Protein AF-A0A938FRH1-F1 (afdb_monomer_lite)

Secondary structure (DSSP, 8-state):
-----TTTS--EEEETTEEEEEEE-SS-EEEEEEE-TT--------SS-------SS---

pLDDT: mean 95.97, std 3.28, range [76.75, 98.69]

Structure (mmCIF, N/CA/C/O backbone):
data_AF-A0A938FRH1-F1
#
_entry.id   AF-A0A938FRH1-F1
#
loop_
_atom_site.group_PDB
_atom_site.id
_atom_site.type_symbol
_atom_site.label_atom_id
_atom_site.label_alt_id
_atom_site.label_comp_id
_atom_site.label_asym_id
_atom_site.label_entity_id
_atom_site.label_seq_id
_atom_site.pdbx_PDB_ins_code
_atom_site.Cartn_x
_atom_site.Cartn_y
_atom_site.Cartn_z
_atom_site.occupancy
_atom_site.B_iso_or_equiv
_atom_site.auth_seq_id
_atom_site.auth_comp_id
_atom_site.auth_asym_id
_atom_site.auth_atom_id
_atom_site.pdbx_PDB_model_num
ATOM 1 N N . MET A 1 1 ? 19.998 -6.404 -12.043 1.00 76.75 1 MET A N 1
ATOM 2 C CA . MET A 1 1 ? 18.874 -6.617 -11.106 1.00 76.75 1 MET A CA 1
ATOM 3 C C . MET A 1 1 ? 18.492 -5.261 -10.544 1.00 76.75 1 MET A C 1
ATOM 5 O O . MET A 1 1 ? 19.386 -4.564 -10.088 1.00 76.75 1 MET A O 1
ATOM 9 N N . ILE A 1 2 ? 17.227 -4.851 -10.656 1.00 88.00 2 ILE A N 1
ATOM 10 C CA . ILE A 1 2 ? 16.770 -3.573 -10.092 1.00 88.00 2 ILE A CA 1
ATOM 11 C C . ILE A 1 2 ? 16.322 -3.847 -8.659 1.00 88.00 2 ILE A C 1
ATOM 13 O O . ILE A 1 2 ? 15.490 -4.724 -8.432 1.00 88.00 2 ILE A O 1
ATOM 17 N N . LEU A 1 3 ? 16.913 -3.131 -7.709 1.00 93.44 3 LEU A N 1
ATOM 18 C CA . LEU A 1 3 ? 16.544 -3.177 -6.301 1.00 93.44 3 LEU A CA 1
ATOM 19 C C . LEU A 1 3 ? 15.790 -1.898 -5.952 1.00 93.44 3 LEU A C 1
ATOM 21 O O . LEU A 1 3 ? 16.219 -0.806 -6.319 1.00 93.44 3 LEU A O 1
ATOM 25 N N . HIS A 1 4 ? 14.679 -2.047 -5.238 1.00 94.38 4 HIS A N 1
ATOM 26 C CA . HIS A 1 4 ? 13.884 -0.929 -4.748 1.00 94.38 4 HIS A CA 1
ATOM 27 C C . HIS A 1 4 ? 14.050 -0.802 -3.233 1.00 94.38 4 HIS A C 1
ATOM 29 O O . HIS A 1 4 ? 13.964 -1.799 -2.516 1.00 94.38 4 HIS A O 1
ATOM 35 N N . ASP A 1 5 ? 14.258 0.422 -2.749 1.00 96.31 5 ASP A N 1
ATOM 36 C CA . ASP A 1 5 ? 14.241 0.739 -1.321 1.00 96.31 5 ASP A CA 1
ATOM 37 C C . ASP A 1 5 ? 12.880 1.337 -0.954 1.00 96.31 5 ASP A C 1
ATOM 39 O O . ASP A 1 5 ? 12.495 2.401 -1.433 1.00 96.31 5 ASP A O 1
ATOM 43 N N . TRP A 1 6 ? 12.141 0.678 -0.064 1.00 96.06 6 TRP A N 1
ATOM 44 C CA . TRP A 1 6 ? 10.847 1.178 0.406 1.00 96.06 6 TRP A CA 1
ATOM 45 C C . TRP A 1 6 ? 10.915 2.560 1.061 1.00 96.06 6 TRP A C 1
ATOM 47 O O . TRP A 1 6 ? 9.901 3.257 1.125 1.00 96.06 6 TRP A O 1
ATOM 57 N N . ARG A 1 7 ? 12.081 2.972 1.564 1.00 96.31 7 ARG A N 1
ATOM 58 C CA . ARG A 1 7 ? 12.275 4.293 2.170 1.00 96.31 7 ARG A CA 1
ATOM 59 C C . ARG A 1 7 ? 12.337 5.404 1.127 1.00 96.31 7 ARG A C 1
ATOM 61 O O . ARG A 1 7 ? 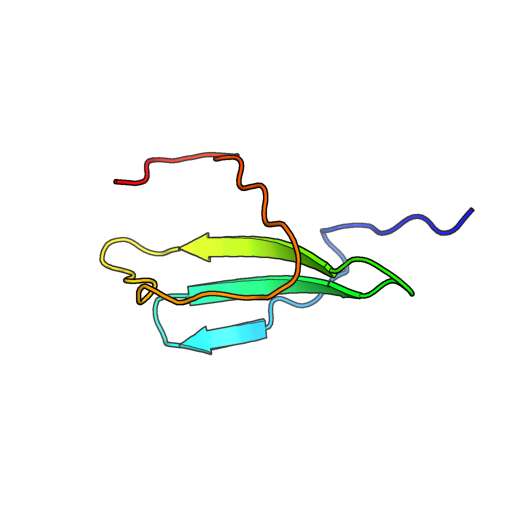11.949 6.518 1.452 1.00 96.31 7 ARG A O 1
ATOM 68 N N . SER A 1 8 ? 12.771 5.105 -0.099 1.00 96.94 8 SER A N 1
ATOM 69 C CA . SER A 1 8 ? 12.871 6.093 -1.180 1.00 96.94 8 SER A CA 1
ATOM 70 C C . SER A 1 8 ? 11.609 6.202 -2.035 1.00 96.94 8 SER A C 1
ATOM 72 O O . SER A 1 8 ? 11.473 7.161 -2.787 1.00 96.94 8 SER A O 1
ATOM 74 N N . ILE A 1 9 ? 10.681 5.249 -1.924 1.00 97.88 9 ILE A N 1
ATOM 75 C CA . ILE A 1 9 ? 9.398 5.307 -2.633 1.00 97.88 9 ILE A CA 1
ATOM 76 C C . ILE A 1 9 ? 8.463 6.274 -1.903 1.00 97.88 9 ILE 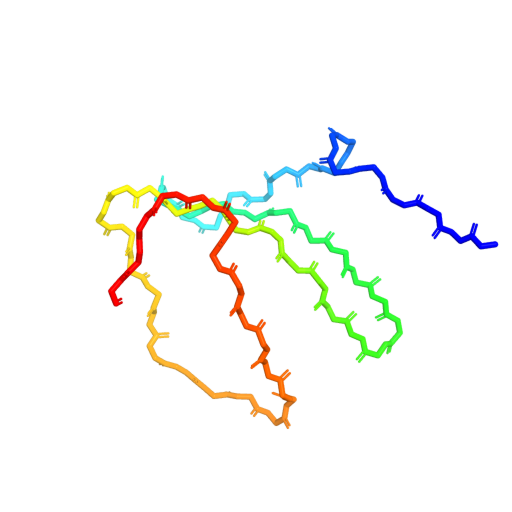A C 1
ATOM 78 O O . ILE A 1 9 ? 8.233 6.126 -0.697 1.00 97.88 9 ILE A O 1
ATOM 82 N N . GLU A 1 10 ? 7.924 7.247 -2.634 1.00 97.56 10 GLU A N 1
ATOM 83 C CA . GLU A 1 10 ? 6.925 8.189 -2.130 1.00 97.56 10 GLU A CA 1
ATOM 84 C C . GLU A 1 10 ? 5.637 7.457 -1.730 1.00 97.56 10 GLU A C 1
ATOM 86 O O . GLU A 1 10 ? 5.220 6.492 -2.374 1.00 97.56 10 GLU A O 1
ATOM 91 N N . GLU A 1 11 ? 5.022 7.892 -0.630 1.00 98.25 11 GLU A N 1
ATOM 92 C CA . GLU A 1 11 ? 3.695 7.413 -0.260 1.00 98.25 11 GLU A CA 1
ATOM 93 C C . GLU A 1 11 ? 2.634 8.272 -0.949 1.00 98.25 11 GLU A C 1
ATOM 95 O O . GLU A 1 11 ? 2.426 9.430 -0.599 1.00 98.25 11 GLU A O 1
ATOM 100 N N . GLU A 1 12 ? 1.937 7.678 -1.911 1.00 98.31 12 GLU A N 1
ATOM 101 C CA . GLU A 1 12 ? 0.775 8.272 -2.555 1.00 98.31 12 GLU A CA 1
ATOM 102 C C . GLU A 1 12 ? -0.405 8.285 -1.575 1.00 98.31 12 GLU A C 1
ATOM 104 O O . GLU A 1 12 ? -0.870 7.234 -1.116 1.00 98.31 12 GLU A O 1
ATOM 109 N N . GLN A 1 13 ? -0.938 9.472 -1.288 1.00 98.00 13 GLN A N 1
ATOM 110 C CA . GLN A 1 13 ? -2.166 9.620 -0.515 1.00 98.00 13 GLN A CA 1
ATOM 111 C C . GLN A 1 13 ? -3.385 9.341 -1.408 1.00 98.00 13 GLN A C 1
ATOM 113 O O . GLN A 1 13 ? -3.666 10.099 -2.333 1.00 98.00 13 GLN A O 1
ATOM 118 N N . LEU A 1 14 ? -4.149 8.284 -1.113 1.00 96.94 14 LEU A N 1
ATOM 119 C CA . LEU A 1 14 ? -5.362 7.952 -1.877 1.00 96.94 14 LEU A CA 1
ATOM 120 C C . LEU A 1 14 ? -6.617 8.600 -1.295 1.00 96.94 14 LEU A C 1
ATOM 122 O O . LEU A 1 14 ? -7.496 9.052 -2.020 1.00 96.94 14 LEU A O 1
ATOM 126 N N . ASN A 1 15 ? -6.720 8.606 0.030 1.00 97.31 15 ASN A N 1
ATOM 127 C CA . ASN A 1 15 ? -7.763 9.290 0.794 1.00 97.31 15 ASN A CA 1
ATOM 128 C C . ASN A 1 15 ? -7.250 9.522 2.222 1.00 97.31 15 ASN A C 1
ATOM 130 O O . ASN A 1 15 ? -6.274 8.874 2.581 1.00 97.31 15 ASN A O 1
ATOM 134 N N . PRO A 1 16 ? -7.874 10.354 3.075 1.00 98.12 16 PRO A N 1
ATOM 135 C CA . PRO A 1 16 ? -7.327 10.702 4.396 1.00 98.12 16 PRO A CA 1
ATOM 136 C C . PRO A 1 16 ? -6.899 9.525 5.300 1.00 98.12 16 PRO A C 1
ATOM 138 O O . PRO A 1 16 ? -6.029 9.693 6.153 1.00 98.12 16 PRO A O 1
ATOM 141 N N . LEU A 1 17 ? -7.463 8.326 5.114 1.00 98.1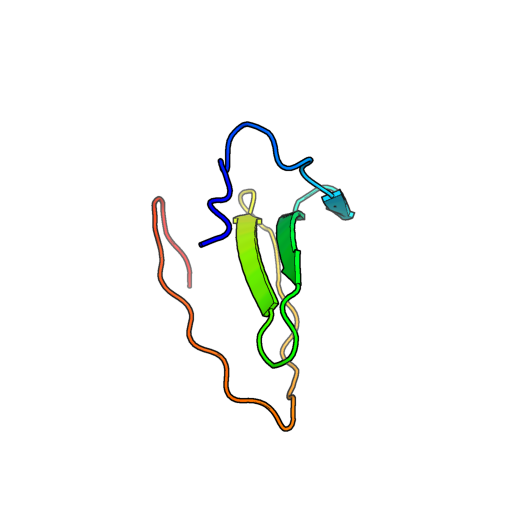9 17 LEU A N 1
ATOM 142 C CA . LEU A 1 17 ? -7.188 7.138 5.930 1.00 98.19 17 LEU A CA 1
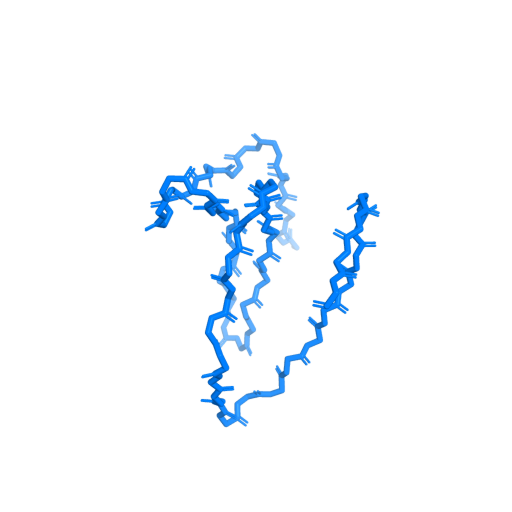ATOM 143 C C . LEU A 1 17 ? -6.328 6.074 5.229 1.00 98.19 17 LEU A C 1
ATOM 145 O O . LEU A 1 17 ? -5.941 5.100 5.875 1.00 98.19 17 LEU A O 1
ATOM 149 N N . LEU A 1 18 ? -6.011 6.252 3.945 1.00 98.06 18 LEU A N 1
ATOM 150 C CA . LEU A 1 18 ? -5.271 5.292 3.130 1.00 98.06 18 LEU A CA 1
ATOM 151 C C . LEU A 1 18 ? -4.170 5.988 2.327 1.00 98.06 18 LEU A C 1
ATOM 153 O O . LEU A 1 18 ? -4.435 6.870 1.507 1.00 98.06 18 LEU A O 1
ATOM 157 N N . GLY A 1 19 ? -2.945 5.513 2.520 1.00 98.38 19 GLY A N 1
ATOM 158 C CA . GLY A 1 19 ? -1.808 5.799 1.651 1.00 98.38 19 GLY A CA 1
ATOM 159 C C . GLY A 1 19 ? -1.194 4.513 1.109 1.00 98.38 19 GLY A C 1
ATOM 160 O O . GLY A 1 19 ? -1.441 3.419 1.632 1.00 98.38 19 GLY A O 1
ATOM 161 N N . ARG A 1 20 ? -0.407 4.619 0.040 1.00 98.38 20 ARG A N 1
ATOM 162 C CA . ARG A 1 20 ? 0.308 3.475 -0.534 1.00 98.38 20 ARG A CA 1
ATOM 163 C C . ARG A 1 20 ? 1.670 3.867 -1.088 1.00 98.38 20 ARG A C 1
ATOM 165 O O . ARG A 1 20 ? 1.825 4.920 -1.684 1.00 98.38 20 ARG A O 1
ATOM 172 N N . LYS A 1 21 ? 2.631 2.959 -0.974 1.00 98.69 21 LYS A N 1
ATOM 173 C CA . LYS A 1 21 ? 3.865 2.964 -1.768 1.00 98.69 21 LYS A CA 1
ATOM 174 C C . LYS A 1 21 ? 3.743 1.886 -2.830 1.00 98.69 21 LYS A C 1
ATOM 176 O O . LYS A 1 21 ? 3.358 0.764 -2.492 1.00 98.69 21 LYS A O 1
ATOM 181 N N . VAL A 1 22 ? 4.049 2.196 -4.088 1.00 98.06 22 VAL A N 1
ATOM 182 C CA . VAL A 1 22 ? 3.787 1.277 -5.207 1.00 98.06 22 VAL A CA 1
ATOM 183 C C . VAL A 1 22 ? 5.007 1.104 -6.095 1.00 98.06 22 VAL A C 1
ATOM 185 O O . VAL A 1 22 ? 5.709 2.055 -6.420 1.00 98.06 22 VAL A O 1
ATOM 188 N N . ILE A 1 23 ? 5.233 -0.139 -6.512 1.00 97.38 23 ILE A N 1
ATOM 189 C CA . ILE A 1 23 ? 6.179 -0.502 -7.560 1.00 97.38 23 ILE A CA 1
ATOM 190 C C . ILE A 1 23 ? 5.387 -1.183 -8.670 1.00 97.38 23 ILE A C 1
ATOM 192 O O . ILE A 1 23 ? 4.779 -2.239 -8.464 1.00 97.38 23 ILE A O 1
ATOM 196 N N . HIS A 1 24 ? 5.428 -0.601 -9.864 1.00 95.31 24 HIS A N 1
ATOM 197 C CA . HIS A 1 24 ? 4.898 -1.224 -11.069 1.00 95.31 24 HIS A CA 1
ATOM 198 C C . HIS A 1 24 ? 6.020 -1.914 -11.837 1.00 95.31 24 HIS A C 1
ATOM 200 O O . HIS A 1 24 ? 7.035 -1.312 -12.182 1.00 95.31 24 HIS A O 1
ATOM 206 N N . THR A 1 25 ? 5.820 -3.193 -12.127 1.00 93.00 25 THR A N 1
ATOM 207 C CA . THR A 1 25 ? 6.672 -3.965 -13.032 1.00 93.00 25 THR A CA 1
ATOM 208 C C . THR A 1 25 ? 5.888 -4.292 -14.298 1.00 93.00 25 THR A C 1
ATOM 210 O O . THR A 1 25 ? 4.697 -4.009 -14.408 1.00 93.00 25 THR A O 1
ATOM 213 N N . ARG A 1 26 ? 6.526 -4.972 -15.253 1.00 93.44 26 ARG A N 1
ATOM 214 C CA . ARG A 1 26 ? 5.877 -5.360 -16.513 1.00 93.44 26 ARG A CA 1
ATOM 215 C C . ARG A 1 26 ? 4.622 -6.231 -16.338 1.00 93.44 26 ARG A C 1
ATOM 217 O O . ARG A 1 26 ? 3.772 -6.232 -17.219 1.00 93.44 26 ARG A O 1
ATOM 224 N N . ARG A 1 27 ? 4.540 -7.041 -15.275 1.00 93.75 27 ARG A N 1
ATOM 225 C CA . ARG A 1 27 ? 3.473 -8.053 -15.102 1.00 93.75 27 ARG A CA 1
ATOM 226 C C . ARG A 1 27 ? 2.841 -8.086 -13.716 1.00 93.75 27 ARG A C 1
ATOM 228 O O . ARG A 1 27 ? 1.947 -8.886 -13.483 1.00 93.75 27 ARG A O 1
ATOM 235 N N . MET A 1 28 ? 3.316 -7.259 -12.797 1.00 94.50 28 MET A N 1
ATOM 236 C CA . MET A 1 28 ? 2.866 -7.268 -11.414 1.00 94.50 28 MET A CA 1
ATOM 237 C C . MET A 1 28 ? 2.961 -5.865 -10.838 1.00 94.50 28 MET A C 1
ATOM 239 O O . MET A 1 28 ? 3.905 -5.126 -11.130 1.00 94.50 28 MET A O 1
ATOM 243 N N . THR A 1 29 ? 2.001 -5.537 -9.985 1.00 96.06 29 THR A 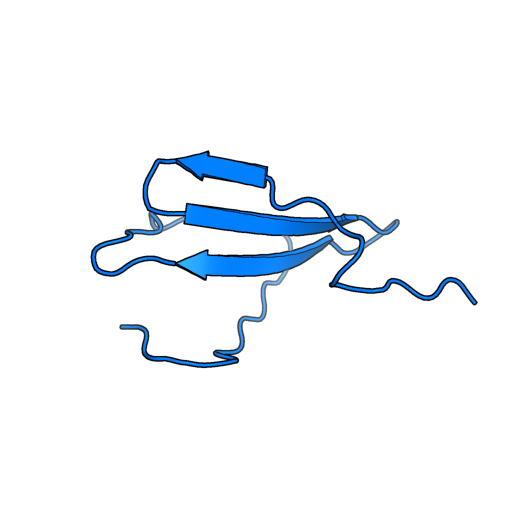N 1
ATOM 244 C CA . THR A 1 29 ? 2.069 -4.379 -9.101 1.00 96.06 29 THR A CA 1
ATOM 245 C C . THR A 1 29 ? 2.309 -4.877 -7.686 1.00 96.06 29 THR A C 1
ATOM 247 O O . THR A 1 29 ? 1.593 -5.760 -7.223 1.00 96.06 29 THR A O 1
ATOM 250 N N . VAL A 1 30 ? 3.305 -4.311 -7.009 1.00 97.06 30 VAL A N 1
ATOM 251 C CA . VAL A 1 30 ? 3.555 -4.550 -5.584 1.00 97.06 30 VAL A CA 1
ATOM 252 C C . VAL A 1 30 ? 3.236 -3.263 -4.846 1.00 97.06 30 VAL A C 1
ATOM 254 O O . VAL A 1 30 ? 3.799 -2.216 -5.161 1.00 97.06 30 VAL A O 1
ATOM 257 N N . ALA A 1 31 ? 2.329 -3.334 -3.878 1.00 97.75 31 ALA A N 1
ATOM 258 C CA . ALA A 1 31 ? 1.924 -2.184 -3.085 1.00 97.75 31 ALA A CA 1
ATOM 259 C C . ALA A 1 31 ? 2.107 -2.473 -1.595 1.00 97.75 31 ALA A C 1
ATOM 261 O O . ALA A 1 31 ? 1.721 -3.537 -1.113 1.00 97.75 31 ALA A O 1
ATOM 262 N N . ARG A 1 32 ? 2.649 -1.498 -0.865 1.00 98.12 32 ARG A N 1
ATOM 263 C CA . ARG A 1 32 ? 2.639 -1.464 0.598 1.00 98.12 32 ARG A CA 1
ATOM 264 C C . ARG A 1 32 ? 1.645 -0.399 1.035 1.00 98.12 32 ARG A C 1
ATOM 266 O O . ARG A 1 32 ? 1.822 0.776 0.718 1.00 98.12 32 ARG A O 1
ATOM 273 N N . LEU A 1 33 ? 0.582 -0.823 1.711 1.00 97.81 33 LEU A N 1
ATOM 274 C CA . LEU A 1 33 ? -0.523 0.046 2.104 1.00 97.81 33 LEU A CA 1
ATOM 275 C C . LEU A 1 33 ? -0.367 0.474 3.562 1.00 97.81 33 LEU A C 1
ATOM 277 O O . LEU A 1 33 ? -0.069 -0.346 4.430 1.00 97.81 33 LEU A O 1
ATOM 281 N N . ARG A 1 34 ? -0.652 1.747 3.832 1.00 97.94 34 ARG A N 1
ATOM 282 C CA . ARG A 1 34 ? -0.877 2.271 5.176 1.00 97.94 34 ARG A CA 1
ATOM 283 C C . ARG A 1 34 ? -2.375 2.476 5.360 1.00 97.94 34 ARG A C 1
ATOM 285 O O . ARG A 1 34 ? -2.970 3.331 4.707 1.00 97.94 34 ARG A O 1
ATOM 292 N N . LEU A 1 35 ? -2.968 1.708 6.267 1.00 98.06 35 LEU A N 1
ATOM 293 C CA . LEU A 1 35 ? -4.383 1.796 6.622 1.00 98.06 35 LEU A CA 1
ATOM 294 C C . LEU A 1 35 ? -4.511 2.361 8.040 1.00 98.06 35 LEU A C 1
ATOM 296 O O . LEU A 1 35 ? -4.136 1.708 9.012 1.00 98.06 35 LEU A O 1
ATOM 300 N N . SER A 1 36 ? -5.022 3.588 8.164 1.00 98.06 36 SER A N 1
ATOM 301 C CA . SER A 1 36 ? -5.367 4.169 9.467 1.00 98.06 36 SER A CA 1
ATOM 302 C C . SER A 1 36 ? -6.580 3.466 10.078 1.00 98.06 36 SER A C 1
ATOM 304 O O . SER A 1 36 ? -7.416 2.902 9.371 1.00 98.06 36 SER A O 1
ATOM 306 N N . LYS A 1 37 ? -6.735 3.555 11.406 1.00 97.06 37 LYS A N 1
ATOM 307 C CA . LYS A 1 37 ? -7.938 3.071 12.098 1.00 97.06 37 LYS A CA 1
ATOM 308 C C . LYS A 1 37 ? -9.201 3.643 11.441 1.00 97.06 37 LYS A C 1
ATOM 310 O O . LYS A 1 37 ? -9.311 4.853 11.264 1.00 97.06 37 LYS A O 1
ATOM 315 N N . GLY A 1 38 ? -10.146 2.764 11.110 1.00 96.75 38 GLY A N 1
ATOM 316 C CA . GLY A 1 38 ? -11.396 3.131 10.438 1.00 96.75 38 GLY A CA 1
ATOM 317 C C . GLY A 1 38 ? -11.299 3.239 8.913 1.00 96.75 38 GLY A C 1
ATOM 318 O O . GLY A 1 38 ? -12.311 3.523 8.281 1.00 96.75 38 GLY A O 1
ATOM 319 N N . ALA A 1 39 ? -10.128 3.001 8.308 1.00 97.62 39 ALA A N 1
ATOM 320 C CA . ALA A 1 39 ? -10.020 2.877 6.858 1.00 97.62 39 ALA A CA 1
ATOM 321 C C . ALA A 1 39 ? -10.893 1.717 6.354 1.00 97.62 39 ALA A C 1
ATOM 323 O O . ALA A 1 39 ? -10.887 0.627 6.926 1.00 97.62 39 ALA A O 1
ATOM 324 N N . VAL A 1 40 ? -11.615 1.954 5.259 1.00 96.12 40 VAL A N 1
ATOM 325 C CA . VAL A 1 40 ? -12.433 0.945 4.580 1.00 96.12 40 VAL A CA 1
ATOM 326 C C .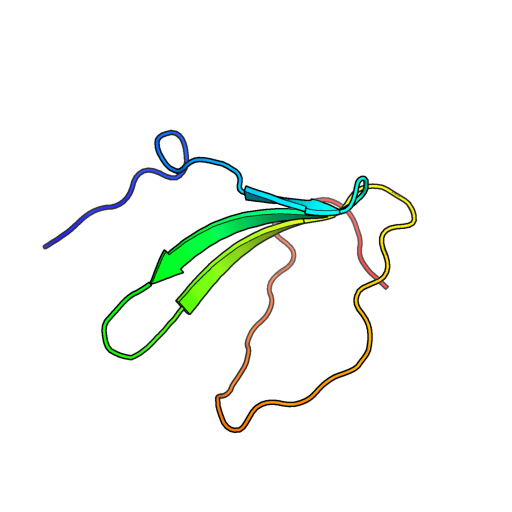 VAL A 1 40 ? -11.917 0.793 3.161 1.00 96.12 40 VAL A C 1
ATOM 328 O O . VAL A 1 40 ? -11.783 1.777 2.433 1.00 96.12 40 VAL A O 1
ATOM 331 N N . VAL A 1 41 ? -11.649 -0.449 2.764 1.00 94.88 41 VAL A N 1
ATOM 332 C CA . VAL A 1 41 ? -11.359 -0.805 1.375 1.00 94.88 41 VAL A CA 1
ATOM 333 C C . VAL A 1 41 ? -12.621 -1.448 0.796 1.00 94.88 41 VAL A C 1
ATOM 335 O O . VAL A 1 41 ? -13.004 -2.524 1.255 1.00 94.88 41 VAL A O 1
ATOM 338 N N . PRO A 1 42 ? -13.305 -0.808 -0.170 1.00 95.44 42 PRO A N 1
ATOM 339 C CA . PRO A 1 42 ? -14.503 -1.377 -0.774 1.00 95.44 42 PRO A CA 1
ATOM 340 C C . PRO A 1 42 ? -14.213 -2.707 -1.472 1.00 95.44 42 PRO A C 1
ATOM 342 O O . PRO A 1 42 ? -13.167 -2.874 -2.107 1.00 95.44 42 PRO A O 1
ATOM 345 N N . VAL A 1 43 ? -15.170 -3.632 -1.405 1.00 96.38 43 VAL A N 1
ATOM 346 C CA . VAL A 1 43 ? -15.110 -4.898 -2.143 1.00 96.38 43 VAL A CA 1
ATOM 347 C C . VAL A 1 43 ? -15.076 -4.614 -3.643 1.00 96.38 43 VAL A C 1
ATOM 349 O O . VAL A 1 43 ? -15.892 -3.855 -4.163 1.00 96.38 43 VAL A O 1
ATOM 352 N N . HIS A 1 44 ? -14.137 -5.243 -4.341 1.00 95.75 44 HIS A N 1
ATOM 353 C CA . HIS A 1 44 ? -13.990 -5.144 -5.789 1.00 95.75 44 HIS A CA 1
ATOM 354 C C . HIS A 1 44 ? -13.298 -6.401 -6.341 1.00 95.75 44 HIS A C 1
ATOM 356 O O . HIS A 1 44 ? -12.852 -7.256 -5.577 1.00 95.75 44 HIS A O 1
ATOM 362 N N . ARG A 1 45 ? -13.235 -6.536 -7.672 1.00 96.19 45 ARG A N 1
ATOM 363 C CA . ARG A 1 45 ? -12.620 -7.683 -8.358 1.00 96.19 45 ARG A CA 1
ATOM 364 C C . ARG A 1 45 ? -11.743 -7.240 -9.516 1.00 96.19 45 ARG A C 1
ATOM 366 O O . ARG A 1 45 ? -12.067 -6.265 -10.191 1.00 96.19 45 ARG A O 1
ATOM 373 N N . HIS A 1 46 ? -10.706 -8.026 -9.775 1.00 93.56 46 HIS A N 1
ATOM 374 C CA . HIS A 1 46 ? -9.809 -7.886 -10.918 1.00 93.56 46 HIS A CA 1
ATOM 375 C C . HIS A 1 46 ? -9.657 -9.238 -11.616 1.00 93.56 46 HIS A C 1
ATOM 377 O O . HIS A 1 46 ? -9.914 -10.277 -11.015 1.00 93.56 46 HIS A O 1
ATOM 383 N N . ALA A 1 47 ? -9.224 -9.225 -12.878 1.00 95.38 47 ALA A N 1
ATOM 384 C CA . ALA A 1 47 ? -8.834 -10.452 -13.579 1.00 95.38 47 ALA A CA 1
ATOM 385 C C . ALA A 1 47 ? -7.492 -11.017 -13.070 1.00 95.38 47 ALA A C 1
ATOM 387 O O . ALA A 1 47 ? -7.233 -12.208 -13.209 1.00 95.38 47 ALA A O 1
ATOM 388 N N . ASN A 1 48 ? -6.643 -10.159 -12.493 1.00 94.19 48 ASN A N 1
ATOM 389 C CA . ASN A 1 48 ? -5.361 -10.551 -11.913 1.00 94.19 48 ASN A CA 1
ATOM 390 C C . ASN A 1 48 ? -5.553 -11.074 -10.486 1.00 94.19 48 ASN A C 1
ATOM 392 O O . ASN A 1 48 ? -6.345 -10.516 -9.723 1.00 94.19 48 ASN A O 1
ATOM 396 N N . GLU A 1 49 ? -4.780 -12.093 -10.116 1.00 95.56 49 GLU A N 1
ATOM 397 C CA . GLU A 1 49 ? -4.723 -12.589 -8.743 1.00 95.56 49 GLU A CA 1
ATOM 398 C C . GLU A 1 49 ? -4.140 -11.530 -7.795 1.00 95.56 49 GLU A C 1
ATOM 400 O O . GLU A 1 49 ? -3.231 -10.775 -8.153 1.00 95.56 49 GLU A O 1
ATOM 405 N N . GLN A 1 50 ? -4.669 -11.486 -6.572 1.00 96.56 50 GLN A N 1
ATOM 406 C CA . GLN A 1 50 ? -4.192 -10.616 -5.506 1.00 96.56 50 GLN A CA 1
ATOM 407 C C . GLN A 1 50 ? -3.863 -11.454 -4.273 1.00 96.56 50 GLN A C 1
ATOM 409 O O . GLN A 1 50 ? -4.702 -12.201 -3.777 1.00 96.56 50 GLN A O 1
ATOM 414 N N . ILE A 1 51 ? -2.659 -11.256 -3.741 1.00 96.50 51 ILE A N 1
ATOM 415 C CA . ILE A 1 51 ? -2.223 -11.808 -2.458 1.00 96.50 51 ILE A CA 1
ATOM 416 C C . ILE A 1 51 ? -2.007 -10.634 -1.505 1.00 96.50 51 ILE A C 1
ATOM 418 O O . ILE A 1 51 ? -1.469 -9.596 -1.890 1.00 96.50 51 ILE A O 1
ATOM 422 N N . THR A 1 52 ? -2.455 -10.769 -0.260 1.00 96.44 52 THR A N 1
ATOM 423 C CA . THR A 1 52 ? -2.317 -9.729 0.764 1.00 96.44 52 THR A CA 1
ATOM 424 C C . THR A 1 52 ? -1.754 -10.337 2.036 1.00 96.44 52 THR A C 1
ATOM 426 O O . THR A 1 52 ? -2.260 -11.343 2.525 1.00 96.44 52 THR A O 1
ATOM 429 N N . THR A 1 53 ? -0.725 -9.693 2.580 1.00 97.44 53 THR A N 1
ATOM 430 C CA . THR A 1 53 ? -0.080 -10.082 3.835 1.00 97.44 53 THR A CA 1
ATOM 431 C C . THR A 1 53 ? -0.134 -8.906 4.797 1.00 97.44 53 THR A C 1
ATOM 433 O O . THR A 1 53 ? 0.172 -7.775 4.418 1.00 97.44 53 THR A O 1
ATOM 436 N N . LEU A 1 54 ? -0.511 -9.167 6.047 1.00 97.31 54 LEU A N 1
ATOM 437 C CA . LEU A 1 54 ? -0.459 -8.171 7.110 1.00 97.31 54 LEU A CA 1
ATOM 438 C C . LEU A 1 54 ? 0.977 -8.076 7.644 1.00 97.31 54 LEU A C 1
ATOM 440 O O . LEU A 1 54 ? 1.444 -8.992 8.314 1.00 97.31 54 LEU A O 1
ATOM 444 N N . GLU A 1 55 ? 1.676 -6.978 7.351 1.00 97.12 55 GLU A N 1
ATOM 445 C CA . GLU A 1 55 ? 3.039 -6.756 7.866 1.00 97.12 55 GLU A CA 1
ATOM 446 C C . GLU A 1 55 ? 3.045 -6.339 9.344 1.00 97.12 55 GLU A C 1
ATOM 448 O O . GLU A 1 55 ? 3.941 -6.717 10.095 1.00 97.12 55 GLU A O 1
ATOM 453 N N . SER A 1 56 ? 2.059 -5.542 9.771 1.00 97.69 56 SER A N 1
ATOM 454 C CA . SER A 1 56 ? 1.891 -5.117 11.164 1.00 97.69 56 SER A CA 1
ATOM 455 C C . SER A 1 56 ? 0.464 -4.632 11.444 1.00 97.69 56 SER A C 1
ATOM 457 O O . SER A 1 56 ? -0.277 -4.280 10.526 1.00 97.69 56 SER A O 1
ATOM 459 N N . GLY A 1 57 ? 0.081 -4.595 12.724 1.00 97.12 57 GLY A N 1
ATOM 460 C CA . GLY A 1 57 ? -1.232 -4.124 13.169 1.00 97.12 57 GLY A CA 1
ATOM 461 C C . GLY A 1 57 ? -2.305 -5.212 13.140 1.00 97.12 57 GLY A C 1
ATOM 462 O O . GLY A 1 57 ? -2.043 -6.358 13.492 1.00 97.12 57 GLY A O 1
ATOM 463 N N . SER A 1 58 ? -3.530 -4.839 12.768 1.00 96.44 58 SER A N 1
ATOM 464 C CA . SER A 1 58 ? -4.661 -5.765 12.634 1.00 96.44 58 SER A CA 1
ATOM 465 C C . SER A 1 58 ? -5.599 -5.303 11.522 1.00 96.44 58 SER A C 1
ATOM 467 O O . SER A 1 58 ? -5.778 -4.102 11.313 1.00 96.44 58 SER A O 1
ATOM 469 N N . LEU A 1 59 ? -6.185 -6.266 10.816 1.00 94.25 59 LEU A N 1
ATOM 470 C CA . LEU A 1 59 ? -7.220 -6.075 9.803 1.00 94.25 59 LEU A CA 1
ATOM 471 C C . LEU A 1 59 ? -8.377 -7.032 10.098 1.00 94.25 59 LEU A C 1
ATOM 473 O O . LEU A 1 59 ? -8.178 -8.057 10.753 1.00 94.25 59 LEU A O 1
ATOM 477 N N . ARG A 1 60 ? -9.573 -6.676 9.634 1.00 88.06 60 ARG A N 1
ATOM 478 C CA . ARG A 1 60 ? -10.790 -7.481 9.740 1.00 88.06 60 ARG A CA 1
ATOM 479 C C . ARG A 1 60 ? -11.397 -7.675 8.362 1.00 88.06 60 ARG A C 1
ATOM 481 O O . ARG A 1 60 ? -11.349 -6.697 7.584 1.00 88.06 60 ARG A O 1
#

Radius of gyration: 12.83 Å; chains: 1; bounding box: 34×23×30 Å

Sequence (60 aa):
MILHDWRSIEEEQLNPLLGRKVIHTRRMTVARLRLSKGAVVPVHRHANEQITTLESGSLR

Foldseek 3Di:
DDDDDPVPFDWDDPDPQKTWGWDDDPQDIDIDMGGHPPDDDDDDDDPDDDDDDDPDDDDD